Protein AF-A0A447S6K2-F1 (afdb_monomer)

Structure (mmCIF, N/CA/C/O backbone):
data_AF-A0A447S6K2-F1
#
_entry.id   AF-A0A447S6K2-F1
#
loop_
_atom_site.group_PDB
_atom_site.id
_atom_site.type_symbol
_atom_site.label_atom_id
_atom_site.label_alt_id
_atom_site.label_comp_id
_atom_site.label_asym_id
_atom_site.label_entity_id
_atom_site.label_seq_id
_atom_site.pdbx_PDB_ins_code
_atom_site.Cartn_x
_atom_site.Cartn_y
_atom_site.Cartn_z
_atom_site.occupancy
_atom_site.B_iso_or_equiv
_atom_site.auth_seq_id
_atom_site.auth_comp_id
_atom_site.auth_asym_id
_atom_site.auth_atom_id
_atom_site.pdbx_PDB_model_num
ATOM 1 N N . MET A 1 1 ? 23.122 -8.003 -10.992 1.00 65.12 1 MET A N 1
ATOM 2 C CA . MET A 1 1 ? 24.185 -7.783 -9.980 1.00 65.12 1 MET A CA 1
ATOM 3 C C . MET A 1 1 ? 25.130 -8.973 -10.019 1.00 65.12 1 MET A C 1
ATOM 5 O O . MET A 1 1 ? 24.636 -10.091 -9.923 1.00 65.12 1 MET A O 1
ATOM 9 N N . THR A 1 2 ? 26.437 -8.759 -10.188 1.00 72.31 2 THR A N 1
ATOM 10 C CA . THR A 1 2 ? 27.431 -9.846 -10.174 1.00 72.31 2 THR A CA 1
ATOM 11 C C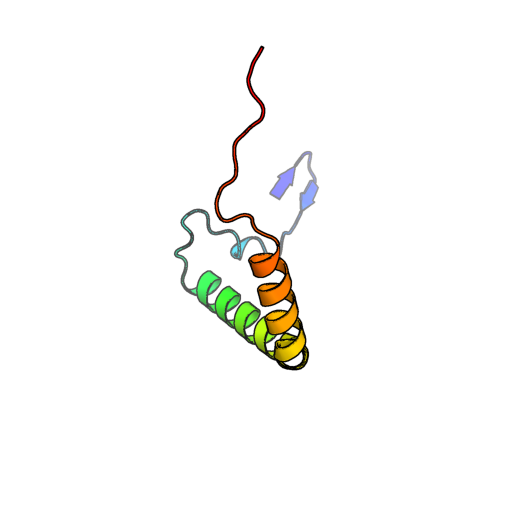 . THR A 1 2 ? 28.250 -9.760 -8.895 1.00 72.31 2 THR A C 1
ATOM 13 O O . THR A 1 2 ? 28.862 -8.728 -8.632 1.00 72.31 2 THR A O 1
ATOM 16 N N . LEU A 1 3 ? 28.237 -10.818 -8.086 1.00 78.00 3 LEU A N 1
ATOM 17 C CA . LEU A 1 3 ? 28.984 -10.900 -6.832 1.00 78.00 3 LEU A CA 1
ATOM 18 C C . LEU A 1 3 ? 29.699 -12.251 -6.769 1.00 78.00 3 LEU A C 1
ATOM 20 O O . LEU A 1 3 ? 29.083 -13.278 -7.024 1.00 78.00 3 LEU A O 1
ATOM 24 N N . HIS A 1 4 ? 30.998 -12.247 -6.455 1.00 80.06 4 HIS A N 1
ATOM 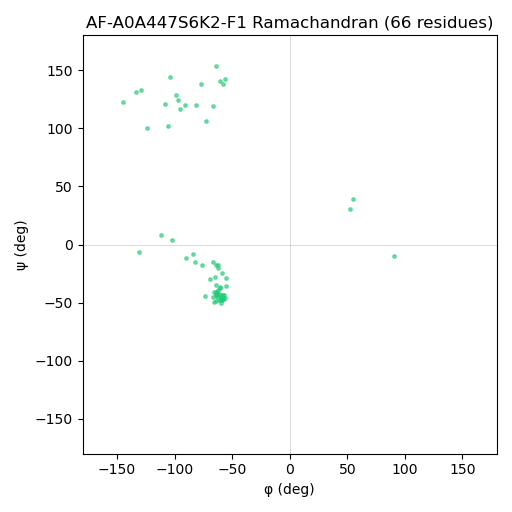25 C CA . HIS A 1 4 ? 31.837 -13.456 -6.388 1.00 80.06 4 HIS A CA 1
ATOM 26 C C . HIS A 1 4 ? 31.790 -14.353 -7.644 1.00 80.06 4 HIS A C 1
ATOM 28 O O . HIS A 1 4 ? 31.958 -15.561 -7.547 1.00 80.06 4 HIS A O 1
ATOM 34 N N . GLY A 1 5 ? 31.585 -13.763 -8.826 1.00 85.12 5 GLY A N 1
ATOM 35 C CA . GLY A 1 5 ? 31.482 -14.497 -10.095 1.00 85.12 5 GLY A CA 1
ATOM 36 C C . GLY A 1 5 ? 30.062 -14.931 -10.472 1.00 85.12 5 GLY A C 1
ATOM 37 O O . GLY A 1 5 ? 29.837 -15.283 -11.627 1.00 85.12 5 GLY A O 1
ATOM 38 N N . ASP A 1 6 ? 29.089 -14.803 -9.567 1.00 81.62 6 ASP A N 1
ATOM 39 C CA . ASP A 1 6 ? 27.695 -15.163 -9.825 1.00 81.62 6 ASP A CA 1
ATOM 40 C C . ASP A 1 6 ? 26.872 -13.944 -10.228 1.00 81.62 6 ASP A C 1
ATOM 42 O O . ASP A 1 6 ? 26.780 -12.958 -9.490 1.00 81.62 6 ASP A O 1
ATOM 46 N N . THR A 1 7 ? 26.227 -14.017 -11.394 1.00 86.56 7 THR A N 1
ATOM 47 C CA . THR A 1 7 ? 25.309 -12.973 -11.862 1.00 86.56 7 THR A CA 1
ATOM 48 C C . THR A 1 7 ? 23.877 -13.336 -11.505 1.00 86.56 7 THR A C 1
ATOM 50 O O . THR A 1 7 ? 23.326 -14.310 -12.010 1.00 86.56 7 THR A O 1
ATOM 53 N N . ARG A 1 8 ? 23.253 -12.513 -10.660 1.00 88.25 8 ARG A N 1
ATOM 54 C CA . ARG A 1 8 ? 21.822 -12.593 -10.350 1.00 88.25 8 ARG A CA 1
ATOM 55 C C . ARG A 1 8 ? 21.056 -11.564 -11.168 1.00 88.25 8 ARG A C 1
ATOM 57 O O . ARG A 1 8 ? 21.415 -10.377 -11.177 1.00 88.25 8 ARG A O 1
ATOM 64 N N . ILE A 1 9 ? 20.012 -12.043 -11.834 1.00 92.00 9 ILE A N 1
ATOM 65 C CA . ILE A 1 9 ? 19.033 -11.218 -12.535 1.00 92.00 9 ILE A CA 1
ATOM 66 C C . ILE A 1 9 ? 17.918 -10.906 -11.542 1.00 92.00 9 ILE A C 1
ATOM 68 O O . ILE A 1 9 ? 17.278 -11.815 -11.019 1.00 92.00 9 ILE A O 1
ATOM 72 N N . ASP A 1 10 ? 17.718 -9.620 -11.281 1.00 93.56 10 ASP A N 1
ATOM 73 C CA . ASP A 1 10 ? 16.570 -9.118 -10.537 1.00 93.56 10 ASP A CA 1
ATOM 74 C C . ASP A 1 10 ? 15.622 -8.453 -11.534 1.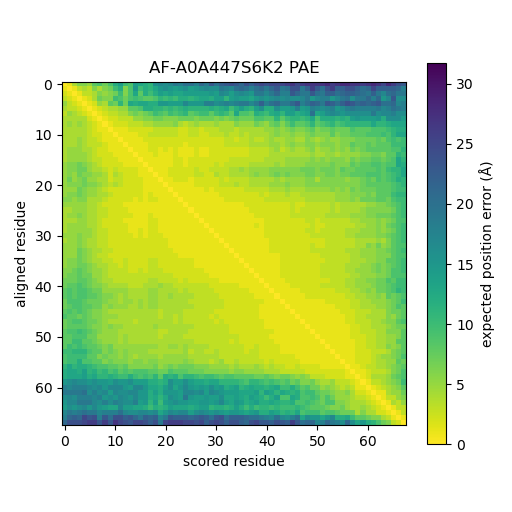00 93.56 10 ASP A C 1
ATOM 76 O O . ASP A 1 10 ? 15.872 -7.343 -12.006 1.00 93.56 10 ASP A O 1
ATOM 80 N N . ASN A 1 11 ? 14.550 -9.166 -11.879 1.00 95.69 11 ASN A N 1
ATOM 81 C CA . ASN A 1 11 ? 13.557 -8.705 -12.851 1.00 95.69 11 ASN A CA 1
ATOM 82 C C . ASN A 1 11 ? 12.756 -7.489 -12.354 1.00 95.69 11 ASN A C 1
ATOM 84 O O . ASN A 1 11 ? 12.100 -6.831 -13.157 1.00 95.69 11 ASN A O 1
ATOM 88 N N . TYR A 1 12 ? 12.812 -7.183 -11.055 1.00 95.50 12 TYR A N 1
ATOM 89 C CA . TYR A 1 12 ? 12.040 -6.117 -10.419 1.00 95.50 12 TYR A CA 1
ATOM 90 C C . TYR A 1 12 ? 12.905 -4.954 -9.940 1.00 95.50 12 TYR A C 1
ATOM 92 O O . TYR A 1 12 ? 12.390 -4.026 -9.321 1.00 95.50 12 TYR A O 1
ATOM 100 N N . TYR A 1 13 ? 14.199 -4.936 -10.277 1.00 94.12 13 TYR A N 1
ATOM 101 C CA . TYR A 1 13 ? 15.097 -3.846 -9.886 1.00 94.12 13 TYR A CA 1
ATOM 102 C C . TYR A 1 13 ? 14.585 -2.463 -10.328 1.00 94.12 13 TYR A C 1
ATOM 104 O O . TYR A 1 13 ? 14.826 -1.462 -9.658 1.00 94.12 13 TYR A O 1
ATOM 112 N N . TRP A 1 14 ? 13.824 -2.407 -11.425 1.00 95.31 14 TRP A N 1
ATOM 113 C CA . TRP A 1 14 ? 13.203 -1.186 -11.936 1.00 95.31 14 TRP A CA 1
ATOM 114 C C . TRP A 1 14 ? 12.195 -0.545 -10.970 1.00 95.31 14 TRP A C 1
ATOM 116 O O . TRP A 1 14 ? 11.915 0.636 -11.135 1.00 95.31 14 TRP A O 1
ATOM 126 N N . LEU A 1 15 ? 11.688 -1.254 -9.953 1.00 96.88 15 LEU A N 1
ATOM 127 C CA . LEU A 1 15 ? 10.833 -0.677 -8.905 1.00 96.88 15 LEU A CA 1
ATOM 128 C C . LEU A 1 15 ? 11.618 0.140 -7.872 1.00 96.88 15 LEU A C 1
ATOM 130 O O . LEU A 1 15 ? 11.032 0.940 -7.145 1.00 96.88 15 LEU A O 1
ATOM 134 N N . ARG A 1 16 ? 12.942 -0.039 -7.784 1.00 96.56 16 ARG A N 1
ATOM 135 C CA . ARG A 1 16 ? 13.768 0.705 -6.833 1.00 96.56 16 ARG A CA 1
ATOM 136 C C . ARG A 1 16 ? 13.922 2.150 -7.286 1.00 96.56 16 ARG A C 1
ATOM 138 O O . ARG A 1 16 ? 14.686 2.432 -8.205 1.00 96.56 16 ARG A O 1
ATOM 145 N N . ASP A 1 17 ? 13.241 3.068 -6.619 1.00 96.56 17 ASP A N 1
ATOM 146 C CA . ASP A 1 17 ? 13.330 4.496 -6.899 1.00 96.56 17 ASP A CA 1
ATOM 147 C C . ASP A 1 17 ? 13.729 5.294 -5.655 1.00 96.56 17 ASP A C 1
ATOM 149 O O . ASP A 1 17 ? 12.901 5.563 -4.783 1.00 96.56 17 ASP A O 1
ATOM 153 N N . ASP A 1 18 ? 15.010 5.654 -5.559 1.00 96.75 18 ASP A N 1
ATOM 154 C CA . ASP A 1 18 ? 15.563 6.293 -4.360 1.00 96.75 18 ASP A CA 1
ATOM 155 C C . ASP A 1 18 ? 15.013 7.729 -4.173 1.00 96.75 18 ASP A 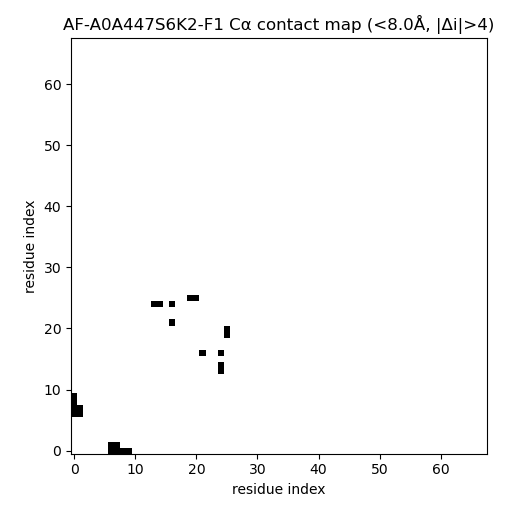C 1
ATOM 157 O O . ASP A 1 18 ? 14.819 8.168 -3.039 1.00 96.75 18 ASP A O 1
ATOM 161 N N . GLU A 1 19 ? 14.669 8.425 -5.265 1.00 97.25 19 GLU A N 1
ATOM 162 C CA . GLU A 1 19 ? 14.025 9.754 -5.247 1.00 97.25 19 GLU A CA 1
ATOM 163 C C . GLU A 1 19 ? 12.500 9.690 -5.045 1.00 97.25 19 GLU A C 1
ATOM 165 O O . GLU A 1 19 ? 11.883 10.694 -4.687 1.00 97.25 19 GLU A O 1
ATOM 170 N N . ARG A 1 20 ? 11.896 8.504 -5.219 1.00 96.19 20 ARG A N 1
ATOM 171 C CA . ARG A 1 20 ? 10.454 8.233 -5.058 1.00 96.19 20 ARG A CA 1
ATOM 172 C C . ARG A 1 20 ? 9.554 9.143 -5.904 1.00 96.19 20 ARG A C 1
ATOM 174 O O . ARG A 1 20 ? 8.504 9.591 -5.443 1.00 96.19 20 ARG A O 1
ATOM 181 N N . ALA A 1 21 ? 9.971 9.424 -7.130 1.00 97.25 21 ALA A N 1
ATOM 182 C CA . ALA A 1 21 ? 9.320 10.354 -8.043 1.00 97.25 21 ALA A CA 1
ATOM 183 C C . ALA A 1 21 ? 9.098 9.788 -9.456 1.00 97.25 21 ALA A C 1
ATOM 185 O O . ALA A 1 21 ? 8.447 10.443 -10.272 1.00 97.25 21 ALA A O 1
ATOM 186 N N . ARG A 1 22 ? 9.617 8.595 -9.774 1.00 98.25 22 ARG A N 1
ATOM 187 C CA . ARG A 1 22 ? 9.512 8.005 -11.110 1.00 98.25 22 ARG A CA 1
ATOM 188 C C . ARG A 1 22 ? 8.054 7.648 -11.446 1.00 98.25 22 ARG A C 1
ATOM 190 O O . ARG A 1 22 ? 7.457 6.832 -10.740 1.00 98.25 22 ARG A O 1
ATOM 197 N N . PRO A 1 23 ? 7.465 8.242 -12.507 1.00 98.25 23 PRO A N 1
ATOM 198 C CA . PRO A 1 23 ? 6.039 8.086 -12.798 1.00 98.25 23 PRO A CA 1
ATOM 199 C C . PRO A 1 23 ? 5.597 6.645 -13.062 1.00 98.25 23 PRO A C 1
ATOM 201 O O . PRO A 1 23 ? 4.518 6.264 -12.630 1.00 98.25 23 PRO A O 1
ATOM 204 N N . ASP A 1 24 ? 6.432 5.841 -13.720 1.00 97.62 24 ASP A N 1
ATOM 205 C CA . ASP A 1 24 ? 6.181 4.423 -14.010 1.00 97.62 24 ASP A CA 1
ATOM 206 C C . ASP A 1 24 ? 6.092 3.576 -12.731 1.00 97.62 24 ASP A C 1
ATOM 208 O O . ASP A 1 24 ? 5.195 2.745 -12.579 1.00 97.62 24 ASP A O 1
ATOM 212 N N . VAL A 1 25 ? 6.986 3.826 -11.770 1.00 98.25 25 VAL A N 1
ATOM 213 C CA . VAL A 1 25 ? 6.951 3.178 -10.453 1.00 98.25 25 VAL A CA 1
ATOM 214 C C . VAL A 1 25 ? 5.719 3.621 -9.672 1.00 98.25 25 VAL A C 1
ATOM 216 O O . VAL A 1 25 ? 5.027 2.785 -9.096 1.00 98.25 25 VAL A O 1
ATOM 219 N N . LEU A 1 26 ? 5.413 4.919 -9.663 1.00 98.44 26 LEU A N 1
ATOM 220 C CA . LEU A 1 26 ? 4.237 5.440 -8.966 1.00 98.44 26 LEU A CA 1
ATOM 221 C C . LEU A 1 26 ? 2.934 4.892 -9.555 1.00 98.44 26 LEU A C 1
ATOM 223 O O . LEU A 1 26 ? 2.059 4.484 -8.797 1.00 98.44 26 LEU A O 1
ATOM 227 N N . GLU A 1 27 ? 2.810 4.832 -10.881 1.00 98.62 27 GLU A N 1
ATOM 228 C CA . GLU A 1 27 ? 1.653 4.248 -11.563 1.00 98.62 27 GLU A CA 1
ATOM 229 C C . GLU A 1 27 ? 1.452 2.784 -11.159 1.00 98.62 27 GLU A C 1
ATOM 231 O O . GLU A 1 27 ? 0.349 2.399 -10.763 1.00 98.62 27 GLU A O 1
ATOM 236 N N . TYR A 1 28 ? 2.528 1.992 -11.159 1.00 98.31 28 TYR A N 1
ATOM 237 C CA . TYR A 1 28 ? 2.488 0.609 -10.694 1.00 98.31 28 TYR A CA 1
ATOM 238 C C . TYR A 1 28 ? 2.031 0.508 -9.229 1.00 98.31 28 TYR A C 1
ATOM 240 O O . TYR A 1 28 ? 1.116 -0.250 -8.910 1.00 98.31 28 TYR A O 1
ATOM 248 N N . LEU A 1 29 ? 2.603 1.319 -8.332 1.00 98.38 29 LEU A N 1
ATOM 249 C CA . LEU A 1 29 ? 2.218 1.335 -6.916 1.00 98.38 29 LEU A CA 1
ATOM 250 C C . LEU A 1 29 ? 0.766 1.789 -6.707 1.00 98.38 29 LEU A C 1
ATOM 252 O O . LEU A 1 29 ? 0.083 1.285 -5.816 1.00 98.38 29 LEU A O 1
ATOM 256 N N . HIS A 1 30 ? 0.261 2.720 -7.518 1.00 98.56 30 HIS A N 1
ATOM 257 C CA . HIS A 1 30 ? -1.144 3.119 -7.484 1.00 98.56 30 HIS A CA 1
ATOM 258 C C . HIS A 1 30 ? -2.073 1.982 -7.921 1.00 98.56 30 HIS A C 1
ATOM 260 O O . HIS A 1 30 ? -3.104 1.777 -7.276 1.00 98.56 30 HIS A O 1
ATOM 266 N N . ALA A 1 31 ? -1.701 1.218 -8.951 1.00 98.69 31 ALA A N 1
ATOM 267 C CA . ALA A 1 31 ? -2.450 0.038 -9.374 1.00 98.69 31 ALA A CA 1
ATOM 268 C C . ALA A 1 31 ? -2.483 -1.042 -8.276 1.00 98.69 31 ALA A C 1
ATOM 270 O O . ALA A 1 31 ? -3.557 -1.549 -7.947 1.00 98.69 31 ALA A O 1
ATOM 271 N N . GLU A 1 32 ? -1.342 -1.325 -7.641 1.00 98.62 32 GLU A N 1
ATOM 272 C CA . GLU A 1 32 ? -1.249 -2.261 -6.510 1.00 98.62 32 GLU A CA 1
ATOM 273 C C . GLU A 1 32 ? -2.095 -1.800 -5.310 1.00 98.62 32 GLU A C 1
ATOM 275 O O . GLU A 1 32 ? -2.836 -2.589 -4.722 1.00 98.62 32 GLU A O 1
ATOM 280 N N . ASN A 1 33 ? -2.072 -0.504 -4.979 1.00 98.56 33 ASN A N 1
ATOM 281 C CA . ASN A 1 33 ? -2.910 0.059 -3.916 1.00 98.56 33 ASN A CA 1
ATOM 282 C C . ASN A 1 33 ? -4.410 -0.063 -4.227 1.00 98.56 33 ASN A C 1
ATOM 284 O O . ASN A 1 33 ? -5.203 -0.375 -3.334 1.00 98.56 33 ASN A O 1
ATOM 288 N N . ALA A 1 34 ? -4.814 0.171 -5.479 1.00 98.69 34 ALA A N 1
ATOM 289 C CA . ALA A 1 34 ? -6.202 0.022 -5.907 1.00 98.69 34 ALA A CA 1
ATOM 290 C C . ALA A 1 34 ? -6.667 -1.436 -5.797 1.00 98.69 34 ALA A C 1
ATOM 292 O O . ALA A 1 34 ? -7.747 -1.699 -5.263 1.00 98.69 34 ALA A O 1
ATOM 293 N N . TYR A 1 35 ? -5.826 -2.380 -6.225 1.00 98.56 35 TYR A N 1
ATOM 294 C CA . TYR A 1 35 ? -6.083 -3.807 -6.067 1.00 98.56 35 TYR A CA 1
ATOM 295 C C . TYR A 1 35 ? -6.189 -4.204 -4.589 1.00 98.56 35 TYR A C 1
ATOM 297 O O . TYR A 1 35 ? -7.162 -4.841 -4.187 1.00 98.56 35 TYR A O 1
ATOM 305 N N . GLY A 1 36 ? -5.242 -3.764 -3.754 1.00 98.12 36 GLY A N 1
ATOM 306 C CA . GLY A 1 36 ? -5.266 -4.013 -2.314 1.00 98.12 36 GLY A CA 1
ATOM 307 C C . GLY A 1 36 ? -6.548 -3.498 -1.661 1.00 98.12 36 GLY A C 1
ATOM 308 O O . GLY A 1 36 ? -7.181 -4.217 -0.888 1.00 98.12 36 GLY A O 1
ATOM 309 N N . LYS A 1 37 ? -6.992 -2.291 -2.035 1.00 97.69 37 LYS A N 1
ATOM 310 C CA . LYS A 1 37 ? -8.277 -1.750 -1.586 1.00 97.69 37 LYS A CA 1
ATOM 311 C C . LYS A 1 37 ? -9.437 -2.651 -2.018 1.00 97.69 37 LYS A C 1
ATOM 313 O O . LYS A 1 37 ? -10.237 -3.031 -1.171 1.00 97.69 37 LYS A O 1
ATOM 318 N N . GLN A 1 38 ? -9.500 -3.027 -3.294 1.00 98.25 38 GLN A N 1
ATOM 319 C CA . GLN A 1 38 ? -10.574 -3.866 -3.829 1.00 98.25 38 GLN A CA 1
ATOM 320 C C . GLN A 1 38 ? -10.675 -5.218 -3.108 1.00 98.25 38 GLN A C 1
ATOM 322 O O . GLN A 1 38 ? -11.768 -5.659 -2.757 1.00 98.25 38 GLN A O 1
ATOM 327 N N . VAL A 1 39 ? -9.540 -5.870 -2.844 1.00 98.12 39 VAL A N 1
ATOM 328 C CA . VAL A 1 39 ? -9.493 -7.132 -2.088 1.00 98.12 39 VAL A CA 1
ATOM 329 C C . VAL A 1 39 ? -10.005 -6.937 -0.655 1.00 98.12 39 VAL A C 1
ATOM 331 O O . VAL A 1 39 ? -10.728 -7.783 -0.124 1.00 98.12 39 VAL A O 1
ATOM 334 N N . MET A 1 40 ? -9.665 -5.806 -0.036 1.00 97.62 40 MET A N 1
ATOM 335 C CA . MET A 1 40 ? -10.020 -5.488 1.348 1.00 97.62 40 MET A CA 1
ATOM 336 C C . MET A 1 40 ? -11.420 -4.890 1.525 1.00 97.62 40 MET A C 1
ATOM 338 O O . MET A 1 40 ? -11.865 -4.769 2.668 1.00 97.62 40 MET A O 1
ATOM 342 N N . ASP A 1 41 ? -12.135 -4.551 0.448 1.00 97.56 41 ASP A N 1
ATOM 343 C CA . ASP A 1 41 ? -13.428 -3.850 0.514 1.00 97.56 41 ASP A CA 1
ATOM 344 C C . ASP A 1 41 ? -14.456 -4.599 1.386 1.00 97.56 41 ASP A C 1
ATOM 346 O O . ASP A 1 41 ? -15.198 -3.984 2.153 1.00 97.56 41 ASP A O 1
ATOM 350 N N . SER A 1 42 ? -14.448 -5.937 1.361 1.00 97.94 42 SER A N 1
ATOM 351 C CA . SER A 1 42 ? -15.328 -6.773 2.200 1.00 97.94 42 SER A CA 1
ATOM 352 C C . SER A 1 42 ? -15.085 -6.642 3.711 1.00 97.94 42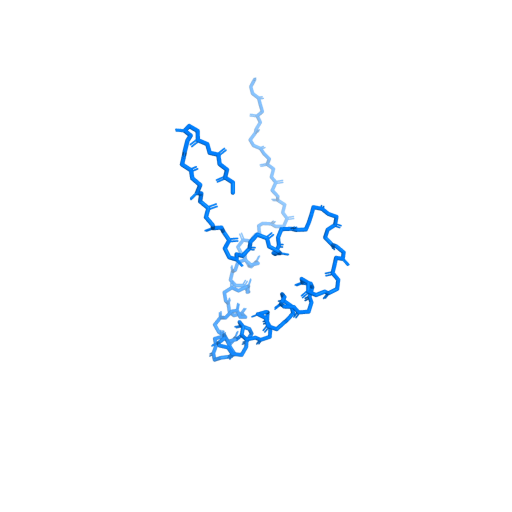 SER A C 1
ATOM 354 O O . SER A 1 42 ? -15.940 -7.019 4.509 1.00 97.94 42 SER A O 1
ATOM 356 N N . GLN A 1 43 ? -13.929 -6.113 4.118 1.00 98.00 43 GLN A N 1
ATOM 357 C CA . GLN A 1 43 ? -13.495 -6.029 5.513 1.00 98.00 43 GLN A CA 1
ATOM 358 C C . GLN A 1 43 ? -13.674 -4.633 6.117 1.00 98.00 43 GLN A C 1
ATOM 360 O O . GLN A 1 43 ? -13.286 -4.421 7.266 1.00 98.00 43 GLN A O 1
ATOM 365 N N . LEU A 1 44 ? -14.264 -3.682 5.386 1.00 97.12 44 LEU A N 1
ATOM 366 C CA . LEU A 1 44 ? -14.360 -2.287 5.822 1.00 97.12 44 LEU A CA 1
ATOM 367 C C . LEU A 1 44 ? -15.041 -2.144 7.193 1.00 97.12 44 LEU A C 1
ATOM 369 O O . LEU A 1 44 ? -14.487 -1.519 8.093 1.00 97.12 44 LEU A O 1
ATOM 373 N N . SER A 1 45 ? -16.169 -2.824 7.413 1.00 98.06 45 SER A N 1
ATOM 374 C CA . SER A 1 45 ? -16.878 -2.774 8.702 1.00 98.06 45 SER A CA 1
ATOM 375 C C . SER A 1 45 ? -16.076 -3.367 9.866 1.00 98.06 45 SER A C 1
ATOM 377 O O . SER A 1 45 ? -16.270 -2.989 11.022 1.00 98.06 45 SER A O 1
ATOM 379 N N . LEU A 1 46 ? -15.185 -4.326 9.596 1.00 98.25 46 LEU A N 1
ATOM 380 C CA . LEU A 1 46 ? -14.269 -4.845 10.610 1.00 98.25 46 LEU A CA 1
ATOM 381 C C . LEU A 1 46 ? -13.166 -3.822 10.911 1.00 98.25 46 LEU A C 1
ATOM 383 O O . LEU A 1 46 ? -12.881 -3.580 12.080 1.00 98.25 46 LEU A O 1
ATOM 387 N N . GLN A 1 47 ? -12.590 -3.197 9.881 1.00 97.81 47 GLN A N 1
ATOM 388 C CA . GLN A 1 47 ? -11.557 -2.166 10.032 1.00 97.81 47 GLN A CA 1
ATOM 389 C C . GLN A 1 47 ? -12.062 -0.972 10.849 1.00 97.81 47 GLN A C 1
ATOM 391 O O . GLN A 1 47 ? -11.385 -0.548 11.781 1.00 97.81 47 GLN A O 1
ATOM 396 N N . GLU A 1 48 ? -13.266 -0.476 10.558 1.00 98.12 48 GLU A N 1
ATOM 397 C CA . GLU A 1 48 ? -13.886 0.638 11.288 1.00 98.12 48 GLU A CA 1
ATOM 398 C C . GLU A 1 48 ? -14.072 0.316 12.774 1.00 98.12 48 GLU A C 1
ATOM 400 O O . GLU A 1 48 ? -13.759 1.133 13.643 1.00 98.12 48 GLU A O 1
ATOM 405 N N . ARG A 1 49 ? -14.532 -0.903 13.079 1.00 98.56 49 ARG A N 1
ATOM 406 C CA . ARG A 1 49 ? -14.713 -1.361 14.458 1.00 98.56 49 ARG A CA 1
ATOM 407 C C . ARG A 1 49 ? -13.383 -1.433 15.202 1.00 98.56 49 ARG A C 1
ATOM 409 O O . ARG A 1 49 ? -13.276 -0.897 16.299 1.00 98.56 49 ARG A O 1
ATOM 416 N N . LEU A 1 50 ? -12.372 -2.053 14.594 1.00 98.31 50 LEU A N 1
ATOM 417 C CA . LEU A 1 50 ? -11.046 -2.185 15.199 1.00 98.31 50 LEU A CA 1
ATOM 418 C C . LEU A 1 50 ? -10.379 -0.822 15.395 1.00 98.31 50 LEU A C 1
ATOM 420 O O . LEU A 1 50 ? -9.801 -0.577 16.450 1.00 98.31 50 LEU A O 1
ATOM 424 N N . LEU A 1 51 ? -10.499 0.085 14.421 1.00 98.12 51 LEU A N 1
ATOM 425 C CA . LEU A 1 51 ? -9.997 1.451 14.544 1.00 98.12 51 LEU A CA 1
ATOM 426 C C . LEU A 1 51 ? -10.632 2.155 15.744 1.00 98.12 51 LEU A C 1
ATOM 428 O O . LEU A 1 51 ? -9.922 2.746 16.558 1.00 98.12 51 LEU A O 1
ATOM 432 N N . LYS A 1 52 ? -11.957 2.047 15.887 1.00 98.12 52 LYS A N 1
ATOM 433 C CA . LYS A 1 52 ? -12.665 2.597 17.040 1.00 98.12 52 LYS A CA 1
ATOM 434 C C . LYS A 1 52 ? -12.173 1.984 18.354 1.00 98.12 52 LYS A C 1
ATOM 436 O O . LYS A 1 52 ? -11.881 2.721 19.289 1.00 98.12 52 LYS A O 1
ATOM 441 N N . GLU A 1 53 ? -12.051 0.661 18.421 1.00 98.25 53 GLU A N 1
ATOM 442 C CA . GLU A 1 53 ? -11.571 -0.032 19.620 1.00 98.25 53 GLU A CA 1
ATOM 443 C C . GLU A 1 53 ? -10.143 0.377 20.009 1.00 98.25 53 GLU A C 1
ATOM 445 O O . GLU A 1 53 ? -9.848 0.485 21.197 1.00 98.2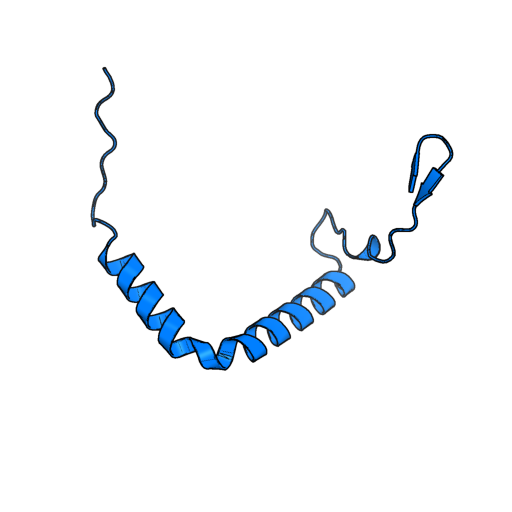5 53 GLU A O 1
ATOM 450 N N . ILE A 1 54 ? -9.257 0.608 19.035 1.00 97.50 54 ILE A N 1
ATOM 451 C CA . ILE A 1 54 ? -7.890 1.087 19.283 1.00 97.50 54 ILE A CA 1
ATOM 452 C C . ILE A 1 54 ? -7.927 2.504 19.855 1.00 97.50 54 ILE A C 1
ATOM 454 O O . ILE A 1 54 ? -7.302 2.751 20.883 1.00 97.50 54 ILE A O 1
ATOM 458 N N . ILE A 1 55 ? -8.680 3.416 19.232 1.00 96.44 55 ILE A N 1
ATOM 459 C CA . ILE A 1 55 ? -8.803 4.808 19.691 1.00 96.44 55 ILE A CA 1
ATOM 460 C C . ILE A 1 55 ? -9.367 4.864 21.113 1.00 96.44 55 ILE A C 1
ATOM 462 O O . ILE A 1 55 ? -8.819 5.565 21.960 1.00 96.44 55 ILE A O 1
ATOM 466 N N . ASP A 1 56 ? -10.414 4.087 21.397 1.00 96.94 56 ASP A N 1
ATOM 467 C CA . ASP A 1 56 ? -11.063 4.047 22.711 1.00 96.94 56 ASP A CA 1
ATOM 468 C C . ASP A 1 56 ? -10.115 3.549 23.827 1.00 96.94 56 ASP A C 1
ATOM 470 O O . ASP A 1 56 ? -10.363 3.801 25.007 1.00 96.94 56 ASP A O 1
ATOM 474 N N . ARG A 1 57 ? -9.023 2.850 23.477 1.00 96.12 57 ARG A N 1
ATOM 475 C CA . ARG A 1 57 ? -8.010 2.348 24.424 1.00 96.12 57 ARG A CA 1
ATOM 476 C C . ARG A 1 57 ? -6.862 3.324 24.676 1.00 96.12 57 ARG A C 1
ATOM 478 O O . ARG A 1 57 ? -6.089 3.078 25.600 1.00 96.12 57 ARG A O 1
ATOM 485 N N . ILE A 1 58 ? -6.734 4.394 23.892 1.00 93.69 58 ILE A N 1
ATOM 486 C CA . ILE A 1 58 ? -5.657 5.376 24.052 1.00 93.69 58 ILE A CA 1
ATOM 487 C C . ILE A 1 58 ? -6.038 6.360 25.173 1.00 93.69 58 ILE A C 1
ATOM 489 O O . ILE A 1 58 ? -7.056 7.053 25.067 1.00 93.69 58 ILE A O 1
ATOM 493 N N . PRO A 1 59 ? -5.243 6.465 26.255 1.00 90.25 59 PRO A N 1
ATOM 494 C CA . PRO A 1 59 ? -5.465 7.463 27.292 1.00 90.25 59 PRO A CA 1
ATOM 495 C C . PRO A 1 59 ? -5.367 8.879 26.717 1.00 90.25 59 PRO A C 1
ATOM 497 O O . PRO A 1 59 ? -4.462 9.191 25.950 1.00 90.25 59 PRO A O 1
ATOM 500 N N . GLN A 1 60 ? -6.241 9.787 27.162 1.00 85.94 60 GLN A N 1
ATOM 501 C CA . GLN A 1 60 ? -6.177 11.211 26.779 1.00 85.94 60 GLN A CA 1
ATOM 502 C C . GLN A 1 60 ? -4.843 11.872 27.159 1.00 85.94 60 GLN A C 1
ATOM 504 O O . GLN A 1 60 ? -4.442 12.879 26.579 1.00 85.94 60 GLN A O 1
ATOM 509 N N . ARG A 1 61 ? -4.165 11.315 28.164 1.00 87.25 61 ARG A N 1
ATOM 510 C CA . ARG A 1 61 ? -2.842 11.736 28.595 1.00 87.25 61 ARG A CA 1
ATOM 511 C C . ARG A 1 61 ? -2.051 10.523 29.052 1.00 87.25 61 ARG A C 1
ATOM 513 O O . ARG A 1 61 ? -2.451 9.845 29.995 1.00 87.25 61 ARG A O 1
ATOM 520 N N . GLU A 1 62 ? -0.902 10.321 28.429 1.00 86.88 62 GLU A N 1
ATOM 521 C CA . GLU A 1 62 ? 0.121 9.393 28.895 1.00 86.88 62 GLU A CA 1
ATOM 522 C C . GLU A 1 62 ? 1.270 10.179 29.532 1.00 86.88 62 GLU A C 1
ATOM 524 O O . GLU A 1 62 ? 1.598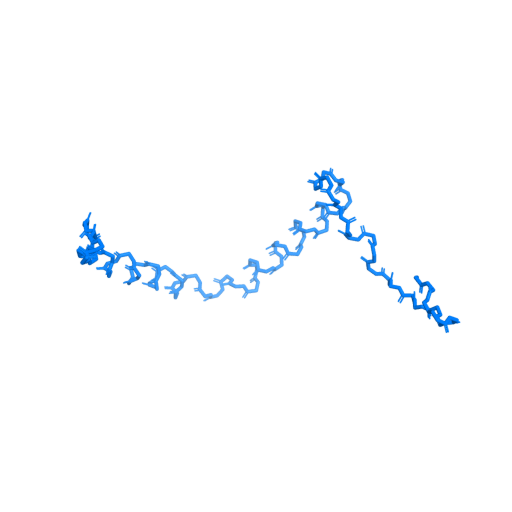 11.294 29.118 1.00 86.88 62 GLU A O 1
ATOM 529 N N . VAL A 1 63 ? 1.863 9.614 30.579 1.00 87.50 63 VAL A N 1
ATOM 530 C CA . VAL A 1 63 ? 3.100 10.115 31.179 1.00 87.50 63 VAL A CA 1
ATOM 531 C C . VAL A 1 63 ? 4.070 8.952 31.292 1.00 87.50 63 VAL A C 1
ATOM 533 O O . VAL A 1 63 ? 3.694 7.866 31.731 1.00 87.50 63 VAL A O 1
ATOM 536 N N . SER A 1 64 ? 5.313 9.175 30.877 1.00 88.06 64 SER A N 1
ATOM 537 C CA . SER A 1 64 ? 6.376 8.189 31.049 1.00 88.06 64 SER A CA 1
ATOM 538 C C . SER A 1 64 ? 6.651 7.953 32.533 1.00 88.06 64 SER A C 1
ATOM 540 O O . SER A 1 64 ? 6.440 8.841 33.365 1.00 88.06 64 SER A O 1
ATOM 542 N N . ALA A 1 65 ? 7.153 6.763 32.865 1.00 87.56 65 ALA A N 1
ATOM 543 C CA . ALA A 1 65 ? 7.616 6.480 34.216 1.00 87.56 65 ALA A CA 1
ATOM 544 C C . ALA A 1 65 ? 8.694 7.503 34.639 1.00 87.56 65 ALA A C 1
ATOM 546 O O . ALA A 1 65 ? 9.519 7.890 33.804 1.00 87.56 65 ALA A O 1
ATOM 547 N N . PRO A 1 66 ? 8.710 7.946 35.910 1.00 86.75 66 PRO A N 1
ATOM 548 C CA . PRO A 1 66 ? 9.768 8.812 36.415 1.00 86.75 66 PRO A CA 1
ATOM 549 C C . PRO A 1 66 ? 11.138 8.149 36.246 1.00 86.75 66 PRO A C 1
ATOM 551 O O . PRO A 1 66 ? 11.289 6.95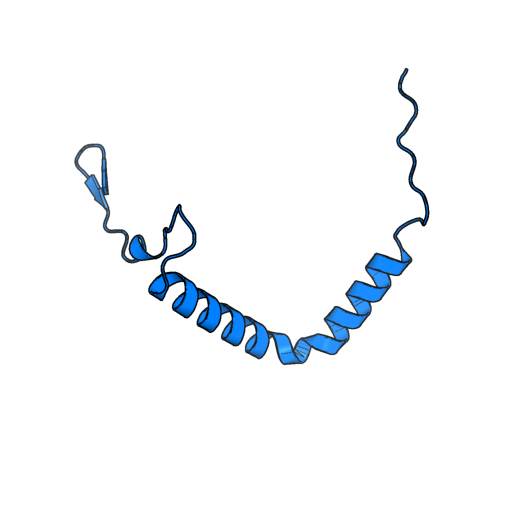5 36.508 1.00 86.75 66 PRO A O 1
ATOM 554 N N . LEU A 1 67 ? 12.133 8.928 35.827 1.00 81.25 67 LEU A N 1
ATOM 555 C CA . LEU A 1 67 ? 13.529 8.494 35.812 1.00 81.25 67 LEU A CA 1
ATOM 556 C C . LEU A 1 67 ? 14.085 8.549 37.246 1.00 81.25 67 LEU A C 1
ATOM 558 O O . LEU A 1 67 ? 13.784 9.499 37.973 1.00 81.25 67 LEU A O 1
ATOM 562 N N . GLN A 1 68 ? 14.855 7.529 37.640 1.00 70.56 68 GLN A N 1
ATOM 563 C CA . GLN A 1 68 ? 15.610 7.494 38.903 1.00 70.56 68 GLN A CA 1
ATOM 564 C C . GLN A 1 68 ? 17.003 8.096 38.735 1.00 70.56 68 GLN A C 1
ATOM 566 O O . GLN A 1 68 ? 17.592 7.904 37.646 1.00 70.56 68 GLN A O 1
#

Foldseek 3Di:
DADPN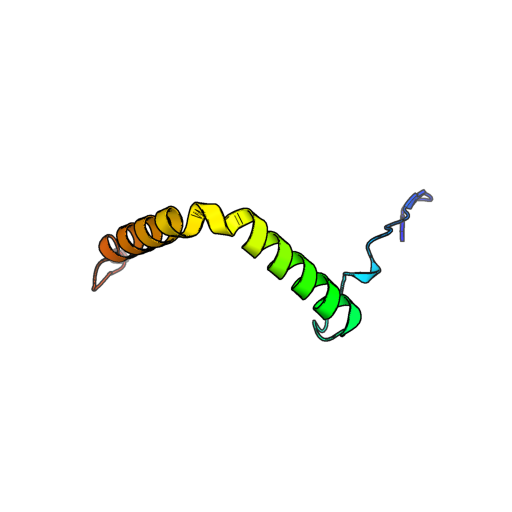DDDDDPCVVLDDPPPPDVVNVVVVVVVVVVVCVVCVVCVVVVVVVVVVVVVPDDPDDDDDDDD

InterPro domains:
  IPR004106 Peptidase S9, N-terminal domain superfamily [SSF50993] (1-66)
  IPR023302 Peptidase S9A, N-terminal domain [PF02897] (2-68)
  IPR029058 Alpha/Beta hydrolase fold [G3DSA:3.40.50.1820] (1-68)
  IPR051543 Serine Peptidase S9A Subfamily [PTHR11757] (3-66)

Solvent-accessible surface area (backbone atoms only — not comparable to full-atom values): 4466 Å² total; per-residue (Å²): 94,73,56,99,88,47,74,50,86,65,95,61,57,82,64,70,52,94,84,73,70,57,63,71,47,50,52,52,51,50,53,52,50,51,50,53,48,62,74,46,56,89,45,48,74,57,51,55,51,52,53,50,57,54,56,74,66,56,68,96,71,84,78,79,81,84,85,131

Organism: Klebsiella pneumoniae (NCBI:txid573)

Mean predicted aligned error: 6.2 Å

Secondary structure (DSSP, 8-state):
-EETTEEPP-TTGGG--TTS--HHHHHHHHHHHHHHHHHHGGGHHHHHHHHHHHHHTS-S---PPPP-

Nearest PDB structures (foldseek):
  7ywp-assembly1_A  TM=8.550E-01  e=4.462E-04  Serratia proteamaculans

pLDDT: mean 93.46, std 7.45, range [65.12, 98.69]

Radius of gyration: 21.79 Å; Cα contacts (8 Å, |Δi|>4): 12; chains: 1; bounding box: 49×27×53 Å

Sequence (68 aa):
MTLHGDTRIDNYYWLRDDERARPDVLEYLHAENAYGKQVMDSQLSLQERLLKEIIDRIPQREVSAPLQ